Protein AF-A0A0K6GFF9-F1 (afdb_monomer)

Foldseek 3Di:
DDDDDDDDPDDPDPPPPDDPPPPPPPPVPDAAEFFGKAAPVCQRSHDPQWTFPPHDNPDIGGTHGDDD

Organism: NCBI:txid456999

pLDDT: mean 71.3, std 16.11, range [45.69, 90.88]

Secondary structure (DSSP, 8-state):
---------------------------TTS-B-TT-EEBTTBGGGBPTTEEEES--SSS-EEEEE---

Sequence (68 aa):
MKNSVIAIALFALTACAAPASQNTTISFGECRTKHGICTFMFPQQCCDGLFCVGASMTVHGQCLPQLY

Radius of gyration: 22.54 Å; Cα contacts (8 Å, |Δi|>4): 88; chains: 1; bounding box: 37×31×73 Å

Nearest PDB structures (foldseek):
  8uwf-assembly1_A  TM=7.305E-01  e=4.191E-01  Hadronyche cerberea
  1kqh-assembly1_A  TM=6.824E-01  e=1.405E+00  Hadronyche infensa
  1v90-assembly1_A  TM=5.524E-01  e=5.866E-01  Pireneitega luctuosa
  2kni-assembly1_A  TM=6.697E-01  e=1.839E+00  Psalmopoeus cambridgei

Solvent-accessible surface area (backbone atoms only — not comparable to full-atom values): 4535 Å² total; per-residue (Å²): 142,84,87,80,83,82,84,80,85,76,80,79,79,81,76,73,79,67,78,77,77,82,74,78,72,77,58,91,84,60,62,29,52,83,70,26,79,26,41,54,93,44,57,78,39,26,31,94,79,36,37,55,44,79,38,39,99,90,36,71,14,28,9,37,65,81,81,127

Mean predicted aligned error: 15.45 Å

Structure (mmCIF, N/CA/C/O backbone):
data_AF-A0A0K6GFF9-F1
#
_entry.id   AF-A0A0K6GFF9-F1
#
loop_
_atom_site.group_PDB
_atom_site.id
_atom_site.type_symbol
_atom_site.label_atom_id
_atom_site.label_alt_id
_atom_site.label_comp_id
_atom_site.label_asym_id
_atom_site.label_entity_id
_atom_site.label_seq_id
_atom_site.pdbx_PDB_ins_code
_atom_site.Cartn_x
_atom_site.Cartn_y
_atom_site.Cartn_z
_atom_site.occupancy
_atom_site.B_iso_or_equiv
_atom_site.auth_seq_id
_atom_site.auth_comp_id
_atom_site.auth_asym_id
_atom_site.auth_atom_id
_atom_site.pdbx_PDB_model_num
ATOM 1 N N . MET A 1 1 ? 23.689 -8.776 60.503 1.00 51.78 1 MET A N 1
ATOM 2 C CA . MET A 1 1 ? 24.111 -8.393 59.138 1.00 51.78 1 MET A CA 1
ATOM 3 C C . MET A 1 1 ? 24.000 -9.619 58.244 1.00 51.78 1 MET A C 1
ATOM 5 O O . MET A 1 1 ? 24.780 -10.542 58.434 1.00 51.78 1 MET A O 1
ATOM 9 N N . LYS A 1 2 ? 23.017 -9.685 57.338 1.00 48.31 2 LYS A N 1
ATOM 10 C CA . LYS A 1 2 ? 23.068 -10.595 56.180 1.00 48.31 2 LYS A CA 1
ATOM 11 C C . LYS A 1 2 ? 22.105 -10.096 55.103 1.00 48.31 2 LYS A C 1
ATOM 13 O O . LYS A 1 2 ? 20.931 -10.447 55.074 1.00 48.31 2 LYS A O 1
ATOM 18 N N . ASN A 1 3 ? 22.624 -9.198 54.275 1.00 53.47 3 ASN A N 1
ATOM 19 C CA . ASN A 1 3 ? 21.984 -8.698 53.069 1.00 53.47 3 ASN A CA 1
ATOM 20 C C . ASN A 1 3 ? 21.844 -9.860 52.077 1.00 53.47 3 ASN A C 1
ATOM 22 O O . ASN A 1 3 ? 22.855 -10.415 51.655 1.00 53.47 3 ASN A O 1
ATOM 26 N N . SER A 1 4 ? 20.618 -10.215 51.693 1.00 50.56 4 SER A N 1
ATOM 27 C CA . SER A 1 4 ? 20.392 -11.051 50.510 1.00 50.56 4 SER A CA 1
ATOM 28 C C . SER A 1 4 ? 19.983 -10.143 49.363 1.00 50.56 4 SER A C 1
ATOM 30 O O . SER A 1 4 ? 18.854 -9.668 49.292 1.00 50.56 4 SER A O 1
ATOM 32 N N . VAL A 1 5 ? 20.961 -9.847 48.512 1.00 58.53 5 VAL A N 1
ATOM 33 C CA . VAL A 1 5 ? 20.788 -9.136 47.247 1.00 58.53 5 VAL A CA 1
ATOM 34 C C . VAL A 1 5 ? 20.185 -10.126 46.253 1.00 58.53 5 VAL A C 1
ATOM 36 O O . VAL A 1 5 ? 20.839 -11.095 45.877 1.00 58.53 5 VAL A O 1
ATOM 39 N N . ILE A 1 6 ? 18.938 -9.901 45.844 1.00 62.06 6 ILE A N 1
ATOM 40 C CA . ILE A 1 6 ? 18.300 -10.652 44.758 1.00 62.06 6 ILE A CA 1
ATOM 41 C C . ILE A 1 6 ? 18.554 -9.859 43.475 1.00 62.06 6 ILE A C 1
ATOM 43 O O . ILE A 1 6 ? 17.919 -8.838 43.224 1.00 62.06 6 ILE A O 1
ATOM 47 N N . ALA A 1 7 ? 19.538 -10.301 42.694 1.00 58.19 7 ALA A N 1
ATOM 48 C CA . ALA A 1 7 ? 19.811 -9.766 41.368 1.00 58.19 7 ALA A CA 1
ATOM 49 C C . ALA A 1 7 ? 18.820 -10.383 40.371 1.00 58.19 7 ALA A C 1
ATOM 51 O O . ALA A 1 7 ? 18.882 -11.579 40.091 1.00 58.19 7 ALA A O 1
ATOM 52 N N . ILE A 1 8 ? 17.900 -9.576 39.843 1.00 61.81 8 ILE A N 1
ATOM 53 C CA . ILE A 1 8 ? 16.987 -9.992 38.777 1.00 61.81 8 ILE A CA 1
ATOM 54 C C . ILE A 1 8 ? 17.577 -9.481 37.463 1.00 61.81 8 ILE A C 1
ATOM 56 O O . ILE A 1 8 ? 17.458 -8.304 37.126 1.00 61.81 8 ILE A O 1
ATOM 60 N N . ALA A 1 9 ? 18.259 -10.364 36.735 1.00 60.69 9 ALA A N 1
ATOM 61 C CA . ALA A 1 9 ? 18.683 -10.099 35.368 1.00 60.69 9 ALA A CA 1
ATOM 62 C C . ALA A 1 9 ? 17.458 -10.199 34.447 1.00 60.69 9 ALA A C 1
ATOM 64 O O . ALA A 1 9 ? 17.045 -11.288 34.053 1.00 60.69 9 ALA A O 1
ATOM 65 N N . LEU A 1 10 ? 16.845 -9.059 34.132 1.00 58.56 10 LEU A N 1
ATOM 66 C CA . LEU A 1 10 ? 15.811 -8.978 33.105 1.00 58.56 10 LEU A CA 1
ATOM 67 C C . LEU A 1 10 ? 16.501 -8.845 31.747 1.00 58.56 10 LEU A C 1
ATOM 69 O O . LEU A 1 10 ? 17.001 -7.782 31.384 1.00 58.56 10 LEU A O 1
ATOM 73 N N . PHE A 1 11 ? 16.546 -9.960 31.017 1.00 54.12 11 PHE A N 1
ATOM 74 C CA . PHE A 1 11 ? 16.890 -10.003 29.601 1.00 54.12 11 PHE A CA 1
ATOM 75 C C .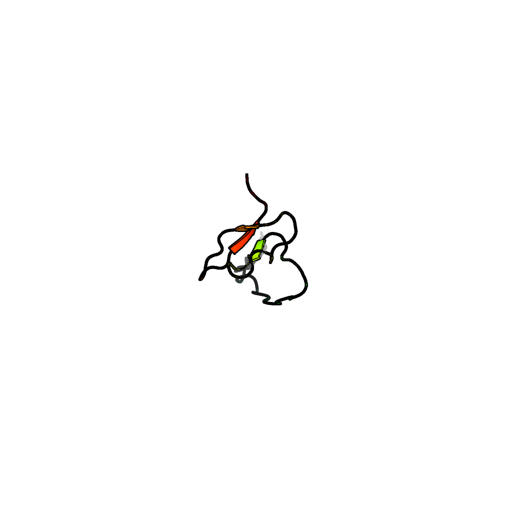 PHE A 1 11 ? 15.933 -9.082 28.835 1.00 54.12 11 PHE A C 1
ATOM 77 O O . PHE A 1 11 ? 14.764 -9.410 28.634 1.00 54.12 11 PHE A O 1
ATOM 84 N N . ALA A 1 12 ? 16.423 -7.913 28.425 1.00 61.88 12 ALA A N 1
ATOM 85 C CA . ALA A 1 12 ? 15.707 -7.048 27.503 1.00 61.88 12 ALA A CA 1
ATOM 86 C C . ALA A 1 12 ? 15.658 -7.754 26.142 1.00 61.88 12 ALA A C 1
ATOM 88 O O . ALA A 1 12 ? 16.665 -7.862 25.443 1.00 61.88 12 ALA A O 1
ATOM 89 N N . LEU A 1 13 ? 14.485 -8.292 25.813 1.00 60.25 13 LEU A N 1
ATOM 90 C CA . LEU A 1 13 ? 14.195 -8.908 24.528 1.00 60.25 13 LEU A CA 1
ATOM 91 C C . LEU A 1 13 ? 14.409 -7.871 23.423 1.00 60.25 13 LEU A C 1
ATOM 93 O O . LEU A 1 13 ? 13.637 -6.925 23.275 1.00 60.25 13 LEU A O 1
ATOM 97 N N . THR A 1 14 ? 15.456 -8.065 22.628 1.00 61.00 14 THR A N 1
ATOM 98 C CA . THR A 1 14 ? 15.618 -7.417 21.332 1.00 61.00 14 THR A CA 1
ATOM 99 C C . THR A 1 14 ? 14.557 -7.969 20.387 1.00 61.00 14 THR A C 1
ATOM 101 O O . THR A 1 14 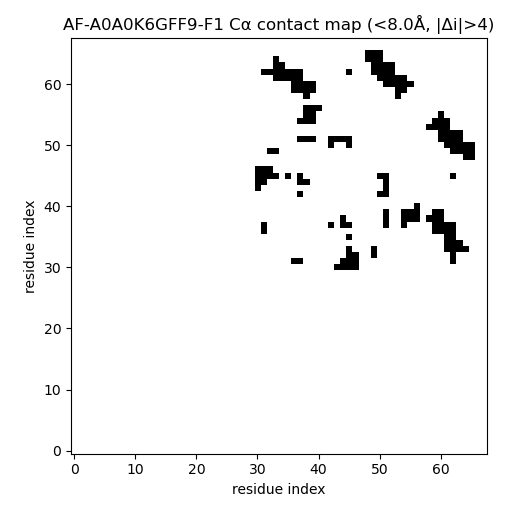? 14.782 -8.912 19.631 1.00 61.00 14 THR A O 1
ATOM 104 N N . ALA A 1 15 ? 13.365 -7.379 20.420 1.00 57.41 15 ALA A N 1
ATOM 105 C CA . ALA A 1 15 ? 12.421 -7.522 19.327 1.00 57.41 15 ALA A CA 1
ATOM 106 C C . ALA A 1 15 ? 12.958 -6.705 18.145 1.00 57.41 15 ALA A C 1
ATOM 108 O O . ALA A 1 15 ? 12.574 -5.558 17.924 1.00 57.41 15 ALA A O 1
ATOM 109 N N . CYS A 1 16 ? 13.886 -7.294 17.389 1.00 53.25 16 CYS A N 1
ATOM 110 C CA . CYS A 1 16 ? 14.082 -6.910 16.002 1.00 53.25 16 CYS A CA 1
ATOM 111 C C . CYS A 1 16 ? 12.728 -7.129 15.324 1.00 53.25 16 CYS A C 1
ATOM 113 O O . CYS A 1 16 ? 12.333 -8.269 15.082 1.00 53.25 16 CYS A O 1
ATOM 115 N N . ALA A 1 17 ? 11.981 -6.050 15.099 1.00 51.28 17 ALA A N 1
ATOM 116 C CA . ALA A 1 17 ? 10.785 -6.086 14.282 1.00 51.28 17 ALA A CA 1
ATOM 117 C C . ALA A 1 17 ? 11.211 -6.577 12.893 1.00 51.28 17 ALA A C 1
ATOM 119 O O . ALA A 1 17 ? 11.831 -5.847 12.121 1.00 51.28 17 ALA A O 1
ATOM 120 N N . ALA A 1 18 ? 10.966 -7.861 12.634 1.00 56.59 18 ALA A N 1
ATOM 121 C CA . ALA A 1 18 ? 11.179 -8.481 11.341 1.00 56.59 18 ALA A CA 1
ATOM 122 C C . ALA A 1 18 ? 10.436 -7.661 10.272 1.00 56.59 18 ALA A C 1
ATOM 124 O O . ALA A 1 18 ? 9.339 -7.164 10.557 1.00 56.59 18 ALA A O 1
ATOM 125 N N . PRO A 1 19 ? 10.998 -7.494 9.059 1.00 48.94 19 PRO A N 1
ATOM 126 C CA . PRO A 1 19 ? 10.280 -6.838 7.977 1.00 48.94 19 PRO A CA 1
ATOM 127 C C . PRO A 1 19 ? 8.940 -7.548 7.806 1.00 48.94 19 PRO A C 1
ATOM 129 O O . PRO A 1 19 ? 8.892 -8.776 7.702 1.00 48.94 19 PRO A O 1
ATOM 132 N N . ALA A 1 20 ? 7.862 -6.763 7.874 1.00 52.38 20 ALA A N 1
ATOM 133 C CA . ALA A 1 20 ? 6.498 -7.245 7.791 1.00 52.38 20 ALA A CA 1
ATOM 134 C C . ALA A 1 20 ? 6.391 -8.255 6.647 1.00 52.38 20 ALA A C 1
ATOM 136 O O . ALA A 1 20 ? 6.699 -7.937 5.496 1.00 52.38 20 ALA A O 1
ATOM 137 N N . SER A 1 21 ? 6.010 -9.478 7.019 1.00 46.00 21 SER A N 1
ATOM 138 C CA . SER A 1 21 ? 5.692 -10.575 6.119 1.00 46.00 21 SER A CA 1
ATOM 139 C C . SER A 1 21 ? 4.924 -10.018 4.927 1.00 46.00 21 SER A C 1
ATOM 141 O O . SER A 1 21 ? 3.808 -9.512 5.078 1.00 46.00 21 SER A O 1
ATOM 143 N N . GLN A 1 22 ? 5.555 -10.051 3.753 1.00 47.12 22 GLN A N 1
ATOM 144 C CA . GLN A 1 22 ? 4.909 -9.749 2.488 1.00 47.12 22 GLN A CA 1
ATOM 145 C C . GLN A 1 22 ? 3.924 -10.883 2.227 1.00 47.12 22 GLN A C 1
ATOM 147 O O . GLN A 1 22 ? 4.203 -11.808 1.467 1.00 47.12 22 GLN A O 1
ATOM 152 N N . ASN A 1 23 ? 2.774 -10.831 2.900 1.00 46.41 23 ASN A N 1
ATOM 153 C CA . ASN A 1 23 ? 1.635 -11.656 2.571 1.00 46.41 23 ASN A CA 1
ATOM 154 C C . ASN A 1 23 ? 1.131 -11.170 1.211 1.00 46.41 23 ASN A C 1
ATOM 156 O O . ASN A 1 23 ? 0.198 -10.376 1.100 1.00 46.41 23 ASN A O 1
ATOM 160 N N . THR A 1 24 ? 1.794 -11.631 0.156 1.00 50.84 24 THR A N 1
ATOM 161 C CA . THR A 1 24 ? 1.364 -11.557 -1.236 1.00 50.84 24 THR A CA 1
ATOM 162 C C . THR A 1 24 ? 0.197 -12.519 -1.446 1.00 50.84 24 THR A C 1
ATOM 164 O O . THR A 1 24 ? 0.145 -13.274 -2.409 1.00 50.84 24 THR A O 1
ATOM 167 N N . THR A 1 25 ? -0.804 -12.460 -0.562 1.00 45.69 25 THR A N 1
ATOM 168 C CA . THR A 1 25 ? -2.140 -12.905 -0.925 1.00 45.69 25 THR A CA 1
ATOM 169 C C . THR A 1 25 ? -2.644 -11.851 -1.905 1.00 45.69 25 THR A C 1
ATOM 171 O O . THR A 1 25 ? -3.147 -10.780 -1.543 1.00 45.69 25 THR A O 1
ATOM 174 N N . ILE A 1 26 ? -2.384 -12.099 -3.186 1.00 52.91 26 ILE A N 1
ATOM 175 C CA . ILE A 1 26 ? -3.023 -11.384 -4.278 1.00 52.91 26 ILE A CA 1
ATOM 176 C C . ILE A 1 26 ? -4.485 -11.845 -4.258 1.00 52.91 26 ILE A C 1
ATOM 178 O O . ILE A 1 26 ? -4.871 -12.779 -4.951 1.00 52.91 26 ILE A O 1
ATOM 182 N N . SER A 1 27 ? -5.284 -11.239 -3.376 1.00 48.97 27 SER A N 1
ATOM 183 C CA . SER A 1 27 ? -6.738 -11.352 -3.426 1.00 48.97 27 SER A CA 1
ATOM 184 C C . SER A 1 27 ? -7.180 -10.553 -4.646 1.00 48.97 27 SER A C 1
ATOM 186 O O . SER A 1 27 ? -7.259 -9.329 -4.607 1.00 48.97 27 SER A O 1
ATOM 188 N N . PHE A 1 28 ? -7.383 -11.243 -5.767 1.00 54.91 28 PHE A N 1
ATOM 189 C CA . PHE A 1 28 ? -7.850 -10.666 -7.032 1.00 54.91 28 PHE A CA 1
ATOM 190 C C . PHE A 1 28 ? -9.319 -10.186 -6.977 1.00 54.91 28 PHE A C 1
ATOM 192 O O . PHE A 1 28 ? -9.869 -9.817 -8.010 1.00 54.91 28 PHE A O 1
ATOM 199 N N . GLY A 1 29 ? -9.957 -10.190 -5.800 1.00 58.97 29 GLY A N 1
ATOM 200 C CA . GLY A 1 29 ? -11.364 -9.819 -5.619 1.00 58.97 29 GLY A CA 1
ATOM 201 C C . GLY A 1 29 ? -11.634 -8.714 -4.597 1.00 58.97 29 GLY A C 1
ATOM 202 O O . GLY A 1 29 ? -12.768 -8.257 -4.523 1.00 58.97 29 GLY A O 1
ATOM 203 N N . GLU A 1 30 ? -10.637 -8.260 -3.831 1.00 74.44 30 GLU A N 1
ATOM 204 C CA . GLU A 1 30 ? -10.844 -7.241 -2.794 1.00 74.44 30 GLU A CA 1
ATOM 205 C C . GLU A 1 30 ? -9.889 -6.061 -2.968 1.00 74.44 30 GLU A C 1
ATOM 207 O O . GLU A 1 30 ? -8.686 -6.221 -3.196 1.00 74.44 30 GLU A O 1
ATOM 212 N N . CYS A 1 31 ? -10.444 -4.856 -2.865 1.00 83.88 31 CYS A N 1
ATOM 213 C CA . CYS A 1 31 ? -9.677 -3.625 -2.923 1.00 83.88 31 CYS A CA 1
ATOM 214 C C . CYS A 1 31 ? -8.673 -3.539 -1.754 1.00 83.88 31 CYS A C 1
ATOM 216 O O . CYS A 1 31 ? -8.849 -4.113 -0.678 1.00 83.88 31 CYS A O 1
ATOM 218 N N . ARG A 1 32 ? -7.581 -2.810 -1.962 1.00 86.12 32 ARG A N 1
ATOM 219 C CA . ARG A 1 32 ? -6.510 -2.579 -0.993 1.00 86.12 32 ARG A CA 1
ATOM 220 C C . ARG A 1 32 ? -6.917 -1.462 -0.039 1.00 86.12 32 ARG A C 1
ATOM 222 O O . ARG A 1 32 ? -7.245 -0.349 -0.451 1.00 86.12 32 ARG A O 1
ATOM 229 N N . THR A 1 33 ? -6.845 -1.763 1.249 1.00 86.50 33 THR A N 1
ATOM 230 C CA . THR A 1 33 ? -7.093 -0.817 2.338 1.00 86.50 33 THR A CA 1
ATOM 231 C C . THR A 1 33 ? -5.925 0.167 2.506 1.00 86.50 33 THR A C 1
ATOM 233 O O . THR A 1 33 ? -4.921 0.105 1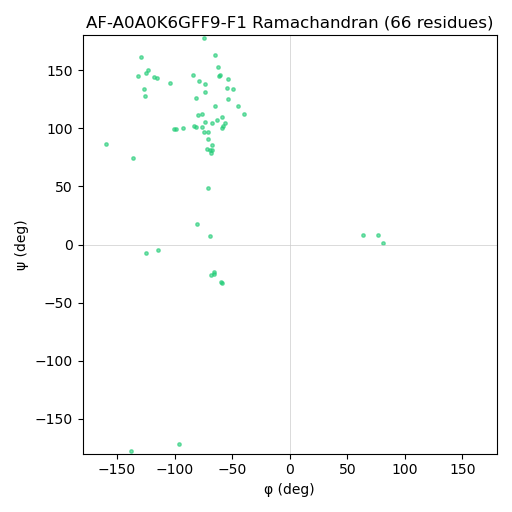.793 1.00 86.50 33 THR A O 1
ATOM 236 N N . LYS A 1 34 ? -6.049 1.119 3.441 1.00 86.81 34 LYS A N 1
ATOM 237 C CA . LYS A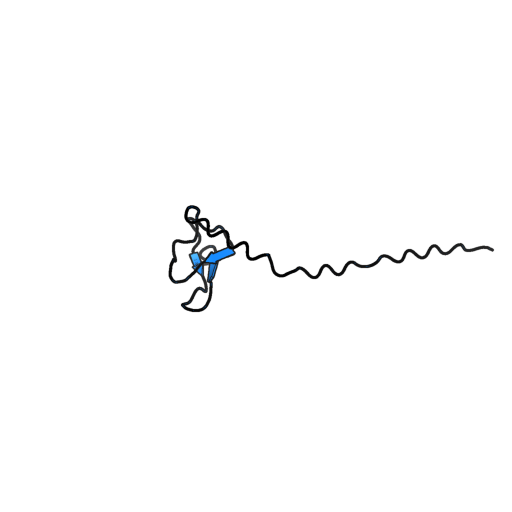 1 34 ? -5.031 2.152 3.701 1.00 86.81 34 LYS A CA 1
ATOM 238 C C . LYS A 1 34 ? -3.653 1.529 3.983 1.00 86.81 34 LYS A C 1
ATOM 240 O O . LYS A 1 34 ? -3.545 0.605 4.781 1.00 86.81 34 LYS A O 1
ATOM 245 N N . HIS A 1 35 ? -2.611 2.081 3.364 1.00 87.50 35 HIS A N 1
ATOM 246 C CA . HIS A 1 35 ? -1.229 1.578 3.321 1.00 87.50 35 HIS A CA 1
ATOM 247 C C . HIS A 1 35 ? -1.045 0.225 2.618 1.00 87.50 35 HIS A C 1
ATOM 249 O O . HIS A 1 35 ? 0.053 -0.331 2.635 1.00 87.50 35 HIS A O 1
ATOM 255 N N . GLY A 1 36 ? -2.085 -0.303 1.970 1.00 87.19 36 GLY A N 1
ATOM 256 C CA . GLY A 1 36 ? -1.957 -1.456 1.093 1.00 87.19 36 GLY A CA 1
ATOM 257 C C . GLY A 1 36 ? -1.027 -1.152 -0.078 1.00 87.19 36 GLY A C 1
ATOM 258 O O . GLY A 1 36 ? -0.984 -0.028 -0.581 1.00 87.19 36 GLY A O 1
ATOM 259 N N . ILE A 1 37 ? -0.274 -2.161 -0.508 1.00 87.62 37 ILE A N 1
ATOM 260 C CA . ILE A 1 37 ? 0.654 -2.029 -1.629 1.00 87.62 37 ILE A CA 1
ATOM 261 C C . ILE A 1 37 ? -0.129 -1.960 -2.938 1.00 87.62 37 ILE A C 1
ATOM 263 O O . ILE A 1 37 ? -0.995 -2.800 -3.199 1.00 87.62 37 ILE A O 1
ATOM 267 N N . CYS A 1 38 ? 0.211 -0.979 -3.766 1.00 87.38 38 CYS A N 1
ATOM 268 C CA . CYS A 1 38 ? -0.379 -0.786 -5.081 1.00 87.38 38 CYS A CA 1
ATOM 269 C C . CYS A 1 38 ? 0.704 -0.638 -6.158 1.00 87.38 38 CYS A C 1
ATOM 271 O O . CYS A 1 38 ? 1.880 -0.388 -5.884 1.00 87.38 38 CYS A O 1
ATOM 273 N N . THR A 1 39 ? 0.313 -0.832 -7.410 1.00 87.38 39 THR A N 1
ATOM 274 C CA . THR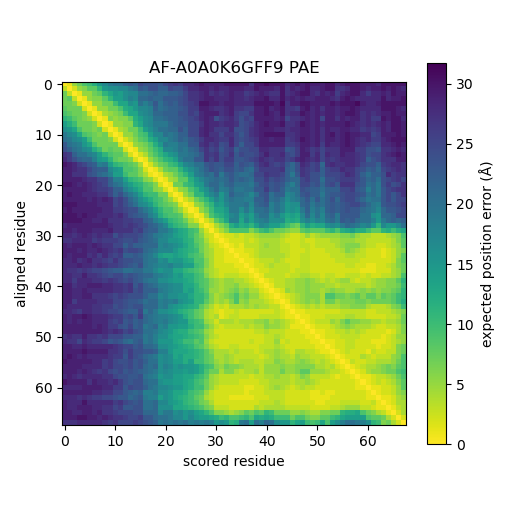 A 1 39 ? 1.201 -0.816 -8.576 1.00 87.38 39 THR A CA 1
ATOM 275 C C . THR A 1 39 ? 0.701 0.181 -9.605 1.00 87.38 39 THR A C 1
ATOM 277 O O . THR A 1 39 ? -0.504 0.347 -9.773 1.00 87.38 39 THR A O 1
ATOM 280 N N . PHE A 1 40 ? 1.621 0.801 -10.348 1.00 82.12 40 PHE A N 1
ATOM 281 C CA . PHE A 1 40 ? 1.268 1.755 -11.404 1.00 82.12 40 PHE A CA 1
ATOM 282 C C . PHE A 1 40 ? 0.394 1.125 -12.505 1.00 82.12 40 PHE A C 1
ATOM 284 O O . PHE A 1 40 ? -0.474 1.785 -13.061 1.00 82.12 40 PHE A O 1
ATOM 291 N N . MET A 1 41 ? 0.588 -0.170 -12.783 1.00 81.56 41 MET A N 1
ATOM 292 C CA . MET A 1 41 ? -0.186 -0.925 -13.781 1.00 81.56 41 MET A CA 1
ATOM 293 C C . MET A 1 41 ? -1.666 -1.092 -13.408 1.00 81.56 41 MET A C 1
ATOM 295 O O . MET A 1 41 ? -2.500 -1.287 -14.287 1.00 81.56 41 MET A O 1
ATOM 299 N N . PHE A 1 42 ? -2.001 -1.010 -12.119 1.00 77.88 42 PHE A N 1
ATOM 300 C CA . PHE A 1 42 ? -3.353 -1.234 -11.617 1.00 77.88 42 PHE A CA 1
ATOM 301 C C . PHE A 1 42 ? -3.708 -0.159 -10.575 1.00 77.88 42 PHE A C 1
ATOM 303 O O . PHE A 1 42 ? -3.739 -0.437 -9.373 1.00 77.88 42 PHE A O 1
ATOM 310 N N . PRO A 1 43 ? -3.991 1.084 -11.005 1.00 68.56 43 PRO A N 1
ATOM 311 C CA . PRO A 1 43 ? -4.251 2.195 -10.087 1.00 68.56 43 PRO A CA 1
ATOM 312 C C . PRO A 1 43 ? -5.534 2.002 -9.262 1.00 68.56 43 PRO A C 1
ATOM 314 O O . PRO A 1 43 ? -5.622 2.502 -8.144 1.00 68.56 43 PRO A O 1
ATOM 317 N N . GLN A 1 44 ? -6.495 1.220 -9.768 1.00 77.25 44 GLN A N 1
ATOM 318 C CA . GLN A 1 44 ? -7.749 0.872 -9.082 1.00 77.25 44 GLN A CA 1
ATOM 319 C C . GLN A 1 44 ? -7.598 -0.266 -8.060 1.00 77.25 44 GLN A C 1
ATOM 321 O O . GLN A 1 44 ? -8.574 -0.887 -7.657 1.00 77.25 44 GLN A O 1
ATOM 326 N N . GLN A 1 45 ? -6.369 -0.568 -7.636 1.00 83.81 45 GLN A N 1
ATOM 327 C CA . GLN A 1 45 ? -6.140 -1.524 -6.559 1.00 83.81 45 GLN A CA 1
ATOM 328 C C . GLN A 1 45 ? -6.627 -1.001 -5.213 1.00 83.81 45 GLN A C 1
ATOM 330 O O . GLN A 1 45 ? -6.932 -1.820 -4.364 1.00 83.81 45 GLN A O 1
ATOM 335 N N . CYS A 1 46 ? -6.695 0.311 -4.992 1.00 86.69 46 CYS A N 1
ATOM 336 C CA . CYS A 1 46 ? -7.096 0.891 -3.711 1.00 86.69 46 CYS A CA 1
ATOM 337 C C . CYS A 1 46 ? -8.622 0.980 -3.566 1.00 86.69 46 CYS A C 1
ATOM 339 O O . CYS A 1 46 ? -9.325 1.207 -4.546 1.00 86.69 46 CYS A O 1
ATOM 341 N N . CYS A 1 47 ? -9.130 0.801 -2.345 1.00 87.81 47 CYS A N 1
ATOM 342 C CA . CYS A 1 47 ? -10.553 0.988 -2.040 1.00 87.81 47 CYS A CA 1
ATOM 343 C C . CYS A 1 47 ? -11.003 2.446 -2.228 1.00 87.81 47 CYS A C 1
ATOM 345 O O . CYS A 1 47 ? -10.174 3.358 -2.238 1.00 87.81 47 CYS A O 1
ATOM 347 N N . ASP A 1 48 ? -12.318 2.667 -2.317 1.00 85.31 48 ASP A N 1
ATOM 348 C CA . ASP A 1 48 ? -12.910 4.001 -2.455 1.00 85.31 48 ASP A CA 1
ATOM 349 C C . ASP A 1 48 ? -12.359 5.008 -1.431 1.00 85.31 48 ASP A C 1
ATOM 351 O O . ASP A 1 48 ? -12.235 4.726 -0.237 1.00 85.31 48 ASP A O 1
ATOM 355 N N . GLY A 1 49 ? -12.010 6.201 -1.921 1.00 85.56 49 GLY A N 1
ATOM 356 C CA . GLY A 1 49 ? -11.410 7.275 -1.121 1.00 85.56 49 GLY A CA 1
ATOM 357 C C . GLY A 1 49 ? -9.900 7.142 -0.878 1.00 85.56 49 GLY A C 1
ATOM 358 O O . GLY A 1 49 ? -9.314 8.002 -0.216 1.00 85.56 49 GLY A O 1
ATOM 359 N N . LEU A 1 50 ? -9.252 6.102 -1.413 1.00 88.25 50 LEU A N 1
ATOM 360 C CA . LEU A 1 50 ? -7.803 5.914 -1.366 1.00 88.25 50 LEU A CA 1
ATOM 361 C C . LEU A 1 50 ? -7.200 5.965 -2.772 1.00 88.25 50 LEU A C 1
ATOM 363 O O . LEU A 1 50 ? -7.758 5.450 -3.735 1.00 88.25 50 LEU A O 1
ATOM 367 N N . PHE A 1 51 ? -6.007 6.539 -2.866 1.00 88.00 51 PHE A N 1
ATOM 368 C CA . PHE A 1 51 ? -5.251 6.681 -4.102 1.00 88.00 51 PHE A CA 1
ATOM 369 C C . PHE A 1 51 ? -3.935 5.929 -4.011 1.00 88.00 51 PHE A C 1
ATOM 371 O O . PHE A 1 51 ? -3.294 5.897 -2.960 1.00 88.00 51 PHE A O 1
ATOM 378 N N . CYS A 1 52 ? -3.509 5.353 -5.133 1.00 88.00 52 CYS A N 1
ATOM 379 C CA . CYS A 1 52 ? -2.193 4.749 -5.240 1.00 88.00 52 CYS A CA 1
ATOM 380 C C . CYS A 1 52 ? -1.125 5.841 -5.387 1.00 88.00 52 CYS A C 1
ATOM 382 O O . CYS A 1 52 ? -0.946 6.405 -6.466 1.00 88.00 52 CYS A O 1
ATOM 384 N N . VAL A 1 53 ? -0.425 6.155 -4.298 1.00 89.50 53 VAL A N 1
ATOM 385 C CA . VAL A 1 53 ? 0.579 7.225 -4.239 1.00 89.50 53 VAL A CA 1
ATOM 386 C C . VAL A 1 53 ? 1.985 6.628 -4.264 1.00 89.50 53 VAL A C 1
ATOM 388 O O . VAL A 1 53 ? 2.258 5.620 -3.613 1.00 89.50 53 VAL A O 1
ATOM 391 N N . GLY A 1 54 ? 2.894 7.255 -5.014 1.00 87.69 54 GLY A N 1
ATOM 392 C CA . GLY A 1 54 ? 4.307 6.861 -5.068 1.00 87.69 54 GLY A CA 1
ATOM 393 C C . GLY A 1 54 ? 4.609 5.613 -5.907 1.00 87.69 54 GLY A C 1
ATOM 394 O O . GLY A 1 54 ? 5.739 5.135 -5.882 1.00 87.69 54 GLY A O 1
ATOM 395 N N . ALA A 1 55 ? 3.633 5.085 -6.655 1.00 88.38 55 ALA A N 1
ATOM 396 C CA . ALA A 1 55 ? 3.865 3.978 -7.580 1.00 88.38 55 ALA A CA 1
ATOM 397 C C . ALA A 1 55 ? 4.501 4.452 -8.896 1.00 88.38 55 ALA A C 1
ATOM 399 O O . ALA A 1 55 ? 4.112 5.475 -9.457 1.00 88.38 55 ALA A O 1
ATOM 400 N N . SER A 1 56 ? 5.436 3.660 -9.420 1.00 87.06 56 SER A N 1
ATOM 401 C CA . SER A 1 56 ? 6.082 3.834 -10.727 1.00 87.06 56 SER A CA 1
ATOM 402 C C . SER A 1 56 ? 6.212 2.475 -11.434 1.00 87.06 56 SER A C 1
ATOM 404 O O . SER A 1 56 ? 5.769 1.453 -10.912 1.00 87.06 56 SER A O 1
ATOM 406 N N . MET A 1 57 ? 6.823 2.435 -12.622 1.00 82.38 57 MET A N 1
ATOM 407 C CA . MET A 1 57 ? 7.042 1.190 -13.377 1.00 82.38 57 MET A CA 1
ATOM 408 C C . MET A 1 57 ? 7.862 0.151 -12.601 1.00 82.38 57 MET A C 1
ATOM 410 O O . MET A 1 57 ? 7.629 -1.044 -12.751 1.00 82.38 57 MET A O 1
ATOM 414 N N . THR A 1 58 ? 8.807 0.595 -11.771 1.00 86.56 58 THR A N 1
ATOM 415 C CA . THR A 1 58 ? 9.722 -0.274 -11.008 1.00 86.56 58 THR A CA 1
ATOM 416 C C . THR A 1 58 ? 9.513 -0.201 -9.499 1.00 86.56 58 THR A C 1
ATOM 418 O O . THR A 1 58 ? 10.171 -0.923 -8.753 1.00 86.56 58 THR A O 1
ATOM 421 N N . VAL A 1 59 ? 8.621 0.676 -9.035 1.00 84.94 59 VAL A N 1
ATOM 422 C CA . VAL A 1 59 ? 8.432 0.970 -7.613 1.00 84.94 59 VAL A CA 1
ATOM 423 C C . VAL A 1 59 ? 6.970 0.776 -7.254 1.00 84.94 59 VAL A C 1
ATOM 425 O O . VAL A 1 59 ? 6.078 1.337 -7.890 1.00 84.94 59 VAL A O 1
ATOM 428 N N . HIS A 1 60 ? 6.724 -0.009 -6.213 1.00 88.00 60 HIS A N 1
ATOM 429 C CA . HIS A 1 60 ? 5.392 -0.142 -5.645 1.00 88.00 60 HIS A CA 1
ATOM 430 C C . HIS A 1 60 ? 5.018 1.112 -4.851 1.00 88.00 60 HIS A C 1
ATOM 432 O O . HIS A 1 60 ? 5.831 1.641 -4.097 1.00 88.00 60 HIS A O 1
ATOM 438 N N . GLY A 1 61 ? 3.777 1.562 -5.011 1.00 89.50 61 GLY A N 1
ATOM 439 C CA . GLY A 1 61 ? 3.207 2.645 -4.220 1.00 89.50 61 GLY A CA 1
ATOM 440 C C . GLY A 1 61 ? 2.389 2.125 -3.047 1.00 89.50 61 GLY A C 1
ATOM 441 O O . GLY A 1 61 ? 2.346 0.925 -2.758 1.00 89.50 61 GLY A O 1
ATOM 442 N N . GLN A 1 62 ? 1.697 3.050 -2.391 1.00 90.56 62 GLN A N 1
ATOM 443 C CA . GLN A 1 62 ? 0.811 2.755 -1.273 1.00 90.56 62 GLN A CA 1
ATOM 444 C C . GLN A 1 62 ? -0.545 3.435 -1.437 1.00 90.56 62 GLN A C 1
ATOM 446 O O . GLN A 1 62 ? -0.635 4.564 -1.916 1.00 90.56 62 GLN A O 1
ATOM 451 N N . CYS A 1 63 ? -1.595 2.753 -0.988 1.00 90.06 63 CYS A N 1
ATOM 452 C CA . CYS A 1 63 ? -2.945 3.296 -0.932 1.00 90.06 63 CYS A CA 1
ATOM 453 C C . CYS A 1 63 ? -3.074 4.306 0.213 1.00 90.06 63 CYS A C 1
ATOM 455 O O . CYS A 1 63 ? -3.142 3.926 1.383 1.00 90.06 63 CYS A O 1
ATOM 457 N N . LEU A 1 64 ? -3.119 5.594 -0.108 1.00 90.88 64 LEU A N 1
ATOM 458 C CA . LEU A 1 64 ? -3.208 6.685 0.860 1.00 90.88 64 LEU A CA 1
ATOM 459 C C . LEU A 1 64 ? -4.434 7.561 0.580 1.00 90.88 64 LEU A C 1
ATOM 461 O O . LEU A 1 64 ? -4.852 7.671 -0.572 1.00 90.88 64 LEU A O 1
ATOM 465 N N . PRO A 1 65 ? -5.033 8.186 1.610 1.00 87.31 65 PRO A N 1
ATOM 466 C CA . PRO A 1 65 ? -6.057 9.196 1.384 1.00 87.31 65 PRO A CA 1
ATOM 467 C C . PRO A 1 65 ? -5.460 10.357 0.588 1.00 87.31 65 PRO A C 1
ATOM 469 O O . PRO A 1 65 ? -4.287 10.696 0.762 1.00 87.31 65 PRO A O 1
ATOM 472 N N . GLN A 1 66 ? -6.270 10.967 -0.270 1.00 77.00 66 GLN A N 1
ATOM 473 C CA . GLN A 1 66 ? -5.865 12.158 -1.004 1.00 77.00 66 GLN A CA 1
ATOM 474 C C . GLN A 1 66 ? -5.586 13.287 -0.004 1.00 77.00 66 GLN A C 1
ATOM 476 O O . GLN A 1 66 ? -6.503 13.816 0.623 1.00 77.00 66 GLN A O 1
ATOM 481 N N . LEU A 1 67 ? -4.309 13.610 0.190 1.00 67.25 67 LEU A N 1
ATOM 482 C CA . LEU A 1 67 ? -3.884 14.791 0.932 1.00 67.25 67 LEU A CA 1
ATOM 483 C C . LEU A 1 67 ? -3.980 15.961 -0.053 1.00 67.25 67 LEU A C 1
ATOM 485 O O . LEU A 1 67 ? -3.165 16.048 -0.970 1.00 67.25 67 LEU A O 1
ATOM 489 N N . TYR A 1 68 ? -5.050 16.748 0.070 1.00 52.69 68 TYR A N 1
ATOM 490 C CA . TYR A 1 68 ? -5.245 18.000 -0.667 1.00 52.69 68 TYR A CA 1
ATOM 491 C C . TYR A 1 68 ? -4.170 19.030 -0.316 1.00 52.69 68 TYR A C 1
ATOM 493 O O . TYR A 1 68 ? -3.803 19.103 0.881 1.00 52.69 68 TYR A O 1
#

=== Feature glossary ===
Reading guide. The protein is described through the following features:

Foldseek 3Di. A 3Di character summarizes, for each residue, the relative orientation of the Cα frame of its nearest spatial neighbor. Because it encodes fold topology rather than chemistry, 3Di alignments detect remote structural similarity that sequence alignment misses.

Contact-map, Ramachandran, and PAE plots. Plot images: a contact map (which residues are close in 3D, as an N×N binary image), a Ramachandran scatter (backbone torsion angles, revealing secondary-structu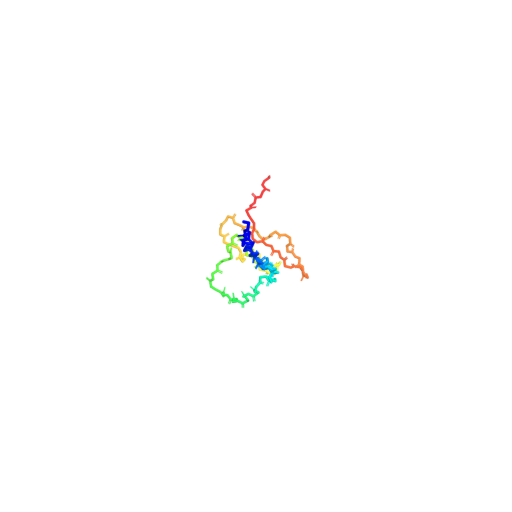re composition at a glance), and — for AlphaFold structures — a PAE heatmap (pairwise prediction confidence).

Radius of gyration, Cα contacts, bounding box. Radius of gyration (Rg) is the root-mean-square distance of Cα atoms from their centroid — a single number for overall size and compactness. A globular domain of N residues has Rg ≈ 2.2·N^0.38 Å; an extended or disordered chain has a much larger Rg. The Cα contact count is the number of residue pairs whose Cα atoms are within 8 Å and are more than four positions apart in sequence — a standard proxy for tertiary packing density. The bounding box is the smallest axis-aligned box enclosing all Cα atoms.

Secondary structure (8-state, DSSP). Eight-state secondary structure (DSSP): H is the canonical α-helix, G the tighter 3₁₀-helix, I the wider π-helix; E/B are β-structure, T and S are turns and bends, and '-' is everything else. DSSP derives these from the pattern of main-chain N–H···O=C hydrogen bonds, not from the sequence.

B-factor. B-factor (Debye–Waller factor) reflects atomic displacement in the crystal lattice. It is an experimental observable (units Å²), not a prediction; low values mean the atom is pinned down, high values mean it moves or is heterogeneous across the crystal.

pLDDT. pLDDT is the predicted lDDT-Cα score: AlphaFold's confidence that the local environment of each residue (all inter-atomic distances within 15 Å) is correctly placed. It is a per-residue number between 0 and 100, with higher meaning more reliable.

Nearest PDB structures. Nearest PDB neighbors are the top structural matches found by Foldseek when searching this structure against the entire Protein Data Bank. Each hit reports a TM-score (0 to 1; >0.5 almost always implies the same fold) and an E-value. These are *structural* homologs — they may share no detectable sequence similarity.

Solvent-accessible surface area. Accessible surface area quantifies burial.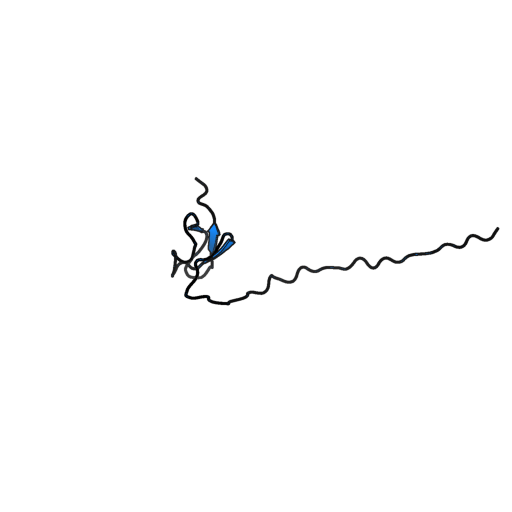 A residue with SASA near zero is packed into the hydrophobic core; one with SASA >100 Å² sits on the surface. Computed here via the Shrake–Rupley numerical algorithm with a 1.4 Å probe.

Rendered structure images. Structure images are PyMOL renders from six orthogonal camera directions. Cartoon representation draws helices as coils and strands as arrows; sticks shows the backbone as bonds; surface shows the solvent-excluded envelope. Rainbow coloring maps sequence position to hue (blue→red, N→C); chain coloring assigns a distinct color per polypeptide.

Backbone torsions (φ/ψ). φ (phi) and ψ (psi) are the two rotatable backbone dihedrals per residue: φ is the C(i-1)–N–Cα–C torsion, ψ is the N–Cα–C–N(i+1) torsion, both in degrees on (−180°, 180°]. α-helical residues cluster near (−60°, −45°); β-strand residues near (−120°, +130°). A Ramachandran plot is simply a scatter of (φ, ψ) for every residue.

Predicted aligned error. Predicted Aligned Error (PAE) is an AlphaFold confidence matrix: entry (i, j) is the expected error in the position of residue j, in ångströms, when the prediction is superimposed on the true structure at residue i. Low PAE within a block of residues mean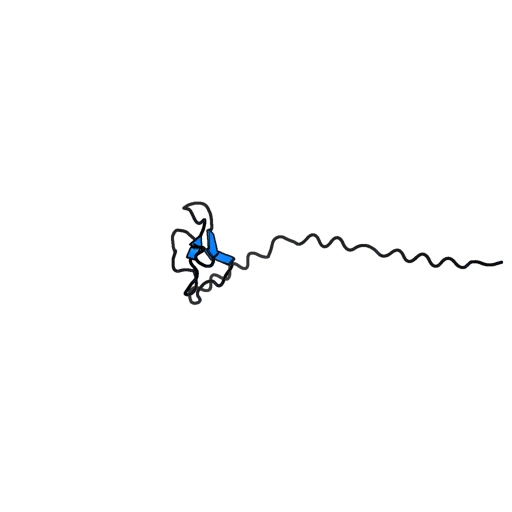s that block is internally rigid and well-predicted; high PAE between two blocks means their relative placement is uncertain even if each block individually is confide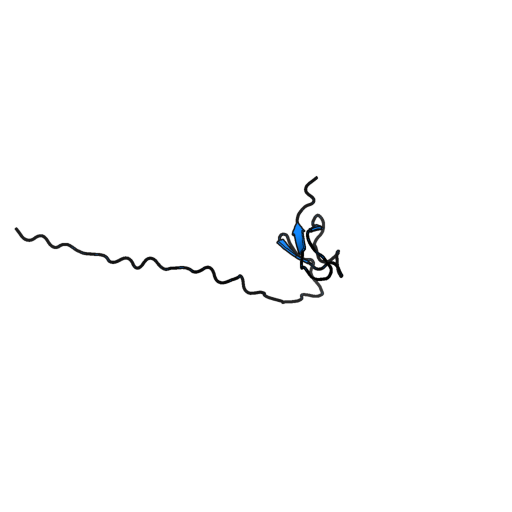nt.

mmCIF coordinates. Structure coordinates are given as an mmCIF _atom_site loop: one row per atom with element, residue name, chain id, sequence number, and x/y/z position in Å. Only the four main-chain atoms per residue are included here; side chains are omitted to keep the record compact.

InterPro / GO / CATH / organism. Database cross-references. InterPro integrates a dozen domain/family signature databases into unified entries with residue-range hits. GO terms attach function/process/location labels with evidence codes. CATH codes position the fold in a four-level structural taxonomy. Organism is the NCBI-taxonomy species name.

Secondary structure (3-state, P-SEA). SS3 is a coarse helix/strand/coil call (letters a/b/c) made by the P-SEA algorithm from inter-Cα distances and dihedrals. It is less detailed than DSSP but needs only Cα positions.

Sequence. Sequence gives the chain of amino acids in standard one-letter code (A=alanine, C=cysteine, …, Y=tyrosine), read N→C. It is the only feature that is directly encoded by the gene; all structural features are derived from the folded form of this sequence.